Protein AF-A0A8T5XIB2-F1 (afdb_monomer)

Nearest PDB structures (foldseek):
  7peg-assembly2_B  TM=9.088E-01  e=1.853E-07  Bacillus subtilis subsp. subtilis str. 168
  4oyc-assembly1_A  TM=8.146E-01  e=1.488E-02  Salmonella enterica subsp. enterica serovar Typhimurium str. LT2
  6yef-assembly1_c  TM=3.969E-01  e=1.462E-01  Staphylococcus aureus subsp. aureus NCTC 8325
  6ha8-assembly1_c  TM=4.242E-01  e=5.395E-01  Bacillus subtilis subsp. subtilis str. 168

Secondary structure (DSSP, 8-state):
--SSHHHHHHHHHHSGGGS---------PPP-----------------------S-HHHHHHHHHHHHHHHHTSTTEEEEEEEEETTEEEEEEEESS-TTTSHHHHHHHHHHHHHHH-TT--EEEEE--HHHHHHHHHHHHHHHTT--GGGGHHHHHHHHHHHHTT-

Foldseek 3Di:
DPDPPPVVVVVVVVVVVPPPPPDDDDDDDDDDPPPPDPDDDPDDDDPDDPPPPPDDLVVQLVLQVQLFVQLCPDPQFPGKGWGDDPLEIEIETAGPDDQPPCPPVSVVVSVVSSCVSPVSRPYYQYDPDPVLRVVRRVLSVVSVVVDDNVVCVVVVVVSSVVRVVVD

Radius of gyration: 23.35 Å; Cα contacts (8 Å, |Δi|>4): 159; chains: 1; bounding box: 46×85×42 Å

Mean predicted aligned error: 15.41 Å

Sequence (167 aa):
MKKTFKNLTILTLTLLILASLTIACQPQEKPNPNDDYDMEDNNMNNNMDMNNMEMNNNDLSSRAESIANSVVDLSGVNDASVVITNNTALVGVNVTGNRDMLDTEIRDRVKNVVKNVDNEIDRVVVTADTTMFDRIDNIAQNINRGRNITDYRDEIDNMLENIDSAL

Solvent-accessible surface area (backbone atoms only — not comparable to full-atom values): 10415 Å² total; per-residue (Å²): 144,86,80,72,68,68,64,60,59,55,60,62,59,65,64,66,72,79,75,82,85,80,80,78,88,72,87,79,81,74,84,81,80,85,72,86,71,88,74,83,84,76,84,72,90,72,93,68,86,90,82,72,89,82,66,56,67,69,56,50,49,54,50,22,50,55,38,20,56,60,46,32,70,38,91,59,38,71,39,47,30,34,41,69,53,93,46,26,37,44,34,19,38,43,63,66,77,71,75,86,83,51,49,68,68,51,48,53,51,44,48,51,50,42,42,69,73,39,78,74,43,82,42,72,48,73,41,68,48,67,70,58,26,54,50,41,37,53,50,37,53,40,39,74,71,72,45,62,68,78,83,42,45,72,60,51,53,53,49,52,53,54,52,61,77,74,110

Structure (mmCIF, N/CA/C/O backbone):
data_AF-A0A8T5XIB2-F1
#
_entry.id   AF-A0A8T5XIB2-F1
#
loop_
_atom_site.group_PDB
_atom_site.id
_atom_site.type_symbol
_atom_site.label_atom_id
_atom_site.label_alt_id
_atom_site.label_comp_id
_atom_site.label_asym_id
_atom_site.label_entity_id
_atom_site.label_seq_id
_atom_site.pdbx_PDB_ins_code
_atom_site.Cartn_x
_atom_site.Cartn_y
_atom_site.Cartn_z
_atom_site.occupancy
_atom_site.B_iso_or_equiv
_atom_site.auth_seq_id
_atom_site.auth_comp_id
_atom_site.auth_asym_id
_atom_site.auth_atom_id
_atom_site.pdbx_PDB_model_num
ATOM 1 N N . MET A 1 1 ? -5.304 61.882 -20.137 1.00 49.91 1 MET A N 1
ATOM 2 C CA . MET A 1 1 ? -4.698 60.846 -21.006 1.00 49.91 1 MET A CA 1
ATOM 3 C C . MET A 1 1 ? -3.851 59.894 -20.156 1.00 49.91 1 MET A C 1
ATOM 5 O O . MET A 1 1 ? -2.734 60.246 -19.825 1.00 49.91 1 MET A O 1
ATOM 9 N N . LYS A 1 2 ? -4.389 58.746 -19.705 1.00 53.50 2 LYS A N 1
ATOM 10 C CA . LYS A 1 2 ? -3.660 57.741 -18.883 1.00 53.50 2 LYS A CA 1
ATOM 11 C C . LYS A 1 2 ? -4.142 56.295 -19.142 1.00 53.50 2 LYS A C 1
ATOM 13 O O . LYS A 1 2 ? -4.192 55.486 -18.225 1.00 53.50 2 LYS A O 1
ATOM 18 N N . LYS A 1 3 ? -4.587 55.975 -20.364 1.00 52.28 3 LYS A N 1
ATOM 19 C CA . LYS A 1 3 ? -5.171 54.652 -20.687 1.00 52.28 3 LYS A CA 1
ATOM 20 C C . LYS A 1 3 ? -4.294 53.758 -21.577 1.00 52.28 3 LYS A C 1
ATOM 22 O O . LYS A 1 3 ? -4.624 52.597 -21.750 1.00 52.28 3 LYS A O 1
ATOM 27 N N . THR A 1 4 ? -3.158 54.244 -22.078 1.00 51.34 4 THR A N 1
ATOM 28 C CA . THR A 1 4 ? -2.290 53.496 -23.011 1.00 51.34 4 THR A CA 1
ATOM 29 C C . THR A 1 4 ? -1.137 52.735 -22.341 1.00 51.34 4 THR A C 1
ATOM 31 O O . THR A 1 4 ? -0.500 51.916 -22.990 1.00 51.34 4 THR A O 1
ATOM 34 N N . PHE A 1 5 ? -0.882 52.943 -21.042 1.00 55.19 5 PHE A N 1
ATOM 35 C CA . PHE A 1 5 ? 0.303 52.390 -20.362 1.00 55.19 5 PHE A CA 1
ATOM 36 C C . PHE A 1 5 ? 0.135 50.964 -19.802 1.00 55.19 5 PHE A C 1
ATOM 38 O O . PHE A 1 5 ? 1.131 50.293 -19.555 1.00 55.19 5 PHE A O 1
ATOM 45 N N . LYS A 1 6 ? -1.105 50.482 -19.617 1.00 53.56 6 LYS A N 1
ATOM 46 C CA . LYS A 1 6 ? -1.385 49.133 -19.078 1.00 53.56 6 LYS A CA 1
ATOM 47 C C . LYS A 1 6 ? -1.252 48.017 -20.122 1.00 53.56 6 LYS A C 1
ATOM 49 O O . LYS A 1 6 ? -0.858 46.912 -19.781 1.00 53.56 6 LYS A O 1
ATOM 54 N N . ASN A 1 7 ? -1.527 48.307 -21.394 1.00 46.94 7 ASN A N 1
ATOM 55 C CA . ASN A 1 7 ? -1.490 47.291 -22.454 1.00 46.94 7 ASN A CA 1
ATOM 56 C C . ASN A 1 7 ? -0.064 47.055 -22.982 1.00 46.94 7 ASN A C 1
ATOM 58 O O . ASN A 1 7 ? 0.227 45.981 -23.496 1.00 46.94 7 ASN A O 1
ATOM 62 N N . LEU A 1 8 ? 0.833 48.036 -22.812 1.00 48.03 8 LEU A N 1
ATOM 63 C CA . LEU A 1 8 ? 2.238 47.938 -23.219 1.00 48.03 8 LEU A CA 1
ATOM 64 C C . LEU A 1 8 ? 3.063 47.059 -22.264 1.00 48.03 8 LEU A C 1
ATOM 66 O O . LEU A 1 8 ? 3.992 46.392 -22.697 1.00 48.03 8 LEU A O 1
ATOM 70 N N . THR A 1 9 ? 2.687 47.008 -20.982 1.00 55.19 9 THR A N 1
ATOM 71 C CA . THR A 1 9 ? 3.334 46.156 -19.967 1.00 55.19 9 THR A CA 1
ATOM 72 C C . THR A 1 9 ? 2.887 44.692 -20.049 1.00 55.19 9 THR A C 1
ATOM 74 O O . THR A 1 9 ? 3.661 43.795 -19.727 1.00 55.19 9 THR A O 1
ATOM 77 N N . ILE A 1 10 ? 1.665 44.429 -20.525 1.00 57.34 10 ILE A N 1
ATOM 78 C CA . ILE A 1 10 ? 1.145 43.063 -20.721 1.00 57.34 10 ILE A CA 1
ATOM 79 C C . ILE A 1 10 ? 1.818 42.380 -21.926 1.00 57.34 10 ILE A C 1
ATOM 81 O O . ILE A 1 10 ? 2.081 41.179 -21.878 1.00 57.34 10 ILE A O 1
ATOM 85 N N . LEU A 1 11 ? 2.163 43.147 -22.969 1.00 55.09 11 LEU A N 1
ATOM 86 C CA . LEU A 1 11 ? 2.773 42.623 -24.198 1.00 55.09 11 LEU A CA 1
ATOM 87 C C . LEU A 1 11 ? 4.248 42.212 -24.019 1.00 55.09 11 LEU A C 1
ATOM 89 O O . LEU A 1 11 ? 4.736 41.325 -24.710 1.00 55.09 11 LEU A O 1
ATOM 93 N N . THR A 1 12 ? 4.961 42.826 -23.068 1.00 55.12 12 THR A N 1
ATOM 94 C CA . THR A 1 12 ? 6.361 42.487 -22.754 1.00 55.12 12 THR A CA 1
ATOM 95 C C . THR A 1 12 ? 6.496 41.261 -21.849 1.00 55.12 12 THR A C 1
ATOM 97 O O . THR A 1 12 ? 7.521 40.589 -21.888 1.00 55.12 12 THR A O 1
ATOM 100 N N . LEU A 1 13 ? 5.467 40.934 -21.057 1.00 54.53 13 LEU A N 1
ATOM 101 C CA . LEU A 1 13 ? 5.481 39.777 -20.152 1.00 54.53 13 LEU A CA 1
ATOM 102 C C . LEU A 1 13 ? 5.194 38.455 -20.888 1.00 54.53 13 LEU A C 1
ATOM 104 O O . LEU A 1 13 ? 5.684 37.402 -20.496 1.00 54.53 13 LEU A O 1
ATOM 108 N N . THR A 1 14 ? 4.438 38.513 -21.988 1.00 55.84 14 THR A N 1
ATOM 109 C CA . THR A 1 14 ? 4.078 37.337 -22.800 1.00 55.84 14 THR A CA 1
ATOM 110 C C . THR A 1 14 ? 5.239 36.823 -23.660 1.00 55.84 14 THR A C 1
ATOM 112 O O . THR A 1 14 ? 5.279 35.638 -23.97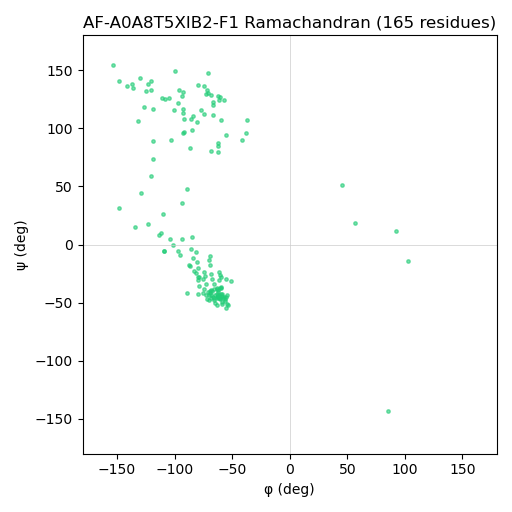7 1.00 55.84 14 THR A O 1
ATOM 115 N N . LEU A 1 15 ? 6.222 37.671 -23.987 1.00 50.66 15 LEU A N 1
ATOM 116 C CA . LEU A 1 15 ? 7.394 37.295 -24.792 1.00 50.66 15 LEU A CA 1
ATOM 117 C C . LEU A 1 15 ? 8.483 36.560 -23.978 1.00 50.66 15 LEU A C 1
ATOM 119 O O . LEU A 1 15 ? 9.306 35.854 -24.553 1.00 50.66 15 LEU A O 1
ATOM 123 N N . LEU A 1 16 ? 8.484 36.686 -22.645 1.00 52.16 16 LEU A N 1
ATOM 124 C CA . LEU A 1 16 ? 9.511 36.092 -21.774 1.00 52.16 16 LEU A CA 1
ATOM 125 C C . LEU A 1 16 ? 9.278 34.593 -21.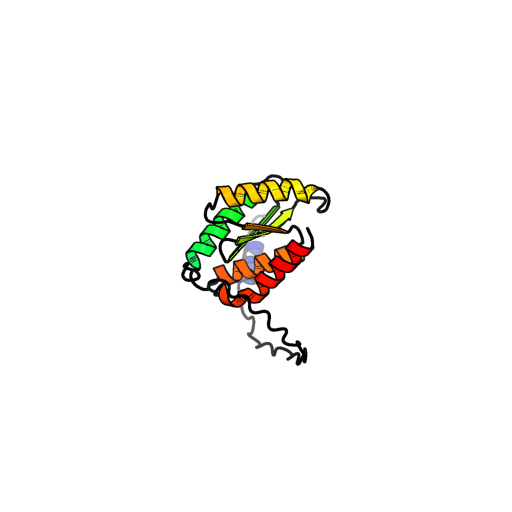482 1.00 52.16 16 LEU A C 1
ATOM 127 O O . LEU A 1 16 ? 10.184 33.905 -21.025 1.00 52.16 16 LEU A O 1
ATOM 131 N N . ILE A 1 17 ? 8.079 34.075 -21.766 1.00 57.41 17 ILE A N 1
ATOM 132 C CA . ILE A 1 17 ? 7.678 32.684 -21.476 1.00 57.41 17 ILE A CA 1
ATOM 133 C C . ILE A 1 17 ? 8.139 31.707 -22.583 1.00 57.41 17 ILE A C 1
ATOM 135 O O . ILE A 1 17 ? 8.142 30.497 -22.391 1.00 57.41 17 ILE A O 1
ATOM 139 N N . LEU A 1 18 ? 8.606 32.212 -23.732 1.00 54.94 18 LEU A N 1
ATOM 140 C CA . LEU A 1 18 ? 9.004 31.400 -24.895 1.00 54.94 18 LEU A CA 1
ATOM 141 C C . LEU A 1 18 ? 10.505 31.048 -24.959 1.00 54.94 18 LEU A C 1
ATOM 143 O O . LEU A 1 18 ? 10.937 30.440 -25.934 1.00 54.94 18 LEU A O 1
ATOM 147 N N . ALA A 1 19 ? 11.308 31.403 -23.948 1.00 53.88 19 ALA A N 1
ATOM 148 C CA . ALA A 1 19 ? 12.772 31.279 -24.004 1.00 53.88 19 ALA A CA 1
ATOM 149 C C . ALA A 1 19 ? 13.398 30.216 -23.074 1.00 53.88 19 ALA A C 1
ATOM 151 O O . ALA A 1 19 ? 14.620 30.167 -22.962 1.00 53.88 19 ALA A O 1
ATOM 152 N N . SER A 1 20 ? 12.622 29.340 -22.427 1.00 62.91 20 SER A N 1
ATOM 153 C CA . SER A 1 20 ? 13.171 28.328 -21.503 1.00 62.91 20 SER A CA 1
ATOM 154 C C . SER A 1 20 ? 12.847 26.882 -21.902 1.00 62.91 20 SER A C 1
ATOM 156 O O . SER A 1 20 ? 12.251 26.145 -21.122 1.00 62.91 20 SER A O 1
ATOM 158 N N . LEU A 1 21 ? 13.259 26.459 -23.104 1.00 57.91 21 LEU A N 1
ATOM 159 C CA . LEU A 1 21 ? 13.300 25.037 -23.503 1.00 57.91 21 LEU A CA 1
ATOM 160 C C . LEU A 1 21 ? 14.653 24.619 -24.099 1.00 57.91 21 LEU A C 1
ATOM 162 O O . LEU A 1 21 ? 14.725 23.879 -25.075 1.00 57.91 21 LEU A O 1
ATOM 166 N N . THR A 1 22 ? 15.754 25.029 -23.475 1.00 56.69 22 THR A N 1
ATOM 167 C CA . THR A 1 22 ? 17.037 24.341 -23.679 1.00 56.69 22 THR A CA 1
ATOM 168 C C . THR A 1 22 ? 17.522 23.772 -22.357 1.00 56.69 22 THR A C 1
ATOM 170 O O . THR A 1 22 ? 18.444 24.299 -21.737 1.00 56.69 22 THR A O 1
ATOM 173 N N . ILE A 1 23 ? 16.875 22.693 -21.912 1.00 68.00 23 ILE A N 1
ATOM 174 C CA . ILE A 1 23 ? 17.481 21.782 -20.941 1.00 68.00 23 ILE A CA 1
ATOM 175 C C . ILE A 1 23 ? 18.306 20.792 -21.756 1.00 68.00 23 ILE A C 1
ATOM 177 O O . ILE A 1 23 ? 17.776 19.965 -22.496 1.00 68.00 23 ILE A O 1
ATOM 181 N N . ALA A 1 24 ? 19.621 20.954 -21.662 1.00 57.69 24 ALA A N 1
ATOM 182 C CA . ALA A 1 24 ? 20.598 20.009 -22.158 1.00 57.69 24 ALA A CA 1
ATOM 183 C C . ALA A 1 24 ? 20.416 18.660 -21.442 1.00 57.69 24 ALA A C 1
ATOM 185 O O . ALA A 1 24 ? 20.423 18.599 -20.214 1.00 57.69 24 ALA A O 1
ATOM 186 N N . CYS A 1 25 ? 20.281 17.574 -22.205 1.00 62.84 25 CYS A N 1
ATOM 187 C CA . CYS A 1 25 ? 20.499 16.229 -21.687 1.00 62.84 25 CYS A CA 1
ATOM 188 C C . CYS A 1 25 ? 21.983 16.080 -21.326 1.00 62.84 25 CYS A C 1
ATOM 190 O O . CYS A 1 25 ? 22.828 16.026 -22.218 1.00 62.84 25 CYS A O 1
ATOM 192 N N . GLN A 1 26 ? 22.309 15.978 -20.039 1.00 70.00 26 GLN A N 1
ATOM 193 C CA . GLN A 1 26 ? 23.519 15.276 -19.615 1.00 70.00 26 GLN A CA 1
ATOM 194 C C . GLN A 1 26 ? 23.139 13.839 -19.240 1.00 70.00 26 GLN A C 1
ATOM 196 O O . GLN A 1 26 ? 22.172 13.651 -18.500 1.00 70.00 26 GLN A O 1
ATOM 201 N N . PRO A 1 27 ? 23.876 12.817 -19.709 1.00 58.22 27 PRO A N 1
ATOM 202 C CA . PRO A 1 27 ? 23.819 11.495 -19.106 1.00 58.22 27 PRO A CA 1
ATOM 203 C C . PRO A 1 27 ? 24.400 11.590 -17.690 1.00 58.22 27 PRO A C 1
ATOM 205 O O . PRO A 1 27 ? 25.541 12.016 -17.516 1.00 58.22 27 PRO A O 1
ATOM 208 N N . GLN A 1 28 ? 23.619 11.214 -16.678 1.00 53.19 28 GLN A N 1
ATOM 209 C CA . GLN A 1 28 ? 24.131 10.984 -15.330 1.00 53.19 28 GLN A CA 1
ATOM 210 C C . GLN A 1 28 ? 24.840 9.624 -15.309 1.00 53.19 28 GLN A C 1
ATOM 212 O O . GLN A 1 28 ? 24.199 8.587 -15.484 1.00 53.19 28 GLN A O 1
ATOM 217 N N . GLU A 1 29 ? 26.153 9.621 -15.078 1.00 60.44 29 GLU A N 1
ATOM 218 C CA . GLU A 1 29 ? 26.859 8.423 -14.625 1.00 60.44 29 GLU A CA 1
ATOM 219 C C . GLU A 1 29 ? 26.372 8.089 -13.210 1.00 60.44 29 GLU A C 1
ATOM 221 O O . GLU A 1 29 ? 26.461 8.903 -12.288 1.00 60.44 29 GLU A O 1
ATOM 226 N N . LYS A 1 30 ? 25.797 6.895 -13.049 1.00 55.22 30 LYS A N 1
ATOM 227 C CA . LYS A 1 30 ? 25.444 6.349 -11.737 1.00 55.22 30 LYS A CA 1
ATOM 228 C C . LYS A 1 30 ? 26.741 5.946 -11.020 1.00 55.22 30 LYS A C 1
ATOM 230 O O . LYS A 1 30 ? 27.550 5.252 -11.639 1.00 55.22 30 LYS A O 1
ATOM 235 N N . PRO A 1 31 ? 26.947 6.301 -9.739 1.00 50.50 31 PRO A N 1
ATOM 236 C CA . PRO A 1 31 ? 27.949 5.631 -8.925 1.00 50.50 31 PRO A CA 1
ATOM 237 C C . PRO A 1 31 ? 27.542 4.164 -8.807 1.00 50.50 31 PRO A C 1
ATOM 239 O O . PRO A 1 31 ? 26.397 3.872 -8.475 1.00 50.50 31 PRO A O 1
ATOM 242 N N . ASN A 1 32 ? 28.469 3.268 -9.123 1.00 57.06 32 ASN A N 1
ATOM 243 C CA . ASN A 1 32 ? 28.367 1.842 -8.855 1.00 57.06 32 ASN A CA 1
ATOM 244 C C . ASN A 1 32 ? 28.599 1.603 -7.352 1.00 57.06 32 ASN A C 1
ATOM 246 O O . ASN A 1 32 ? 29.735 1.806 -6.911 1.00 57.06 32 ASN A O 1
ATOM 250 N N . PRO A 1 33 ? 27.601 1.175 -6.560 1.00 55.72 33 PRO A N 1
ATOM 251 C CA . PRO A 1 33 ? 27.858 0.575 -5.268 1.00 55.72 33 PRO A CA 1
ATOM 252 C C . PRO A 1 33 ? 28.124 -0.907 -5.532 1.00 55.72 33 PRO A C 1
ATOM 254 O O . PRO A 1 33 ? 27.205 -1.703 -5.718 1.00 55.72 33 PRO A O 1
ATOM 257 N N . ASN A 1 34 ? 29.405 -1.269 -5.583 1.00 54.88 34 ASN A N 1
ATOM 258 C CA . ASN A 1 34 ? 29.800 -2.625 -5.233 1.00 54.88 34 ASN A CA 1
ATOM 259 C C . ASN A 1 34 ? 29.555 -2.765 -3.727 1.00 54.88 34 ASN A C 1
ATOM 261 O O . ASN A 1 34 ? 30.485 -2.598 -2.940 1.00 54.88 34 ASN A O 1
ATOM 265 N N . ASP A 1 35 ? 28.308 -3.013 -3.347 1.00 45.94 35 ASP A N 1
ATOM 266 C CA . ASP A 1 35 ? 28.012 -3.564 -2.039 1.00 45.94 35 ASP A CA 1
ATOM 267 C C . ASP A 1 35 ? 27.970 -5.080 -2.210 1.00 45.94 35 ASP A 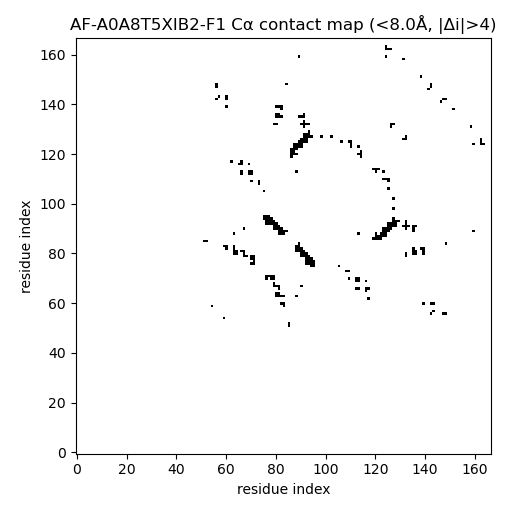C 1
ATOM 269 O O . ASP A 1 35 ? 27.012 -5.674 -2.705 1.00 45.94 35 ASP A O 1
ATOM 273 N N . ASP A 1 36 ? 29.113 -5.669 -1.878 1.00 47.06 36 ASP A N 1
ATOM 274 C CA . ASP A 1 36 ? 29.300 -7.084 -1.611 1.00 47.06 36 ASP A CA 1
ATOM 275 C C . ASP A 1 36 ? 28.436 -7.440 -0.392 1.00 47.06 36 ASP A C 1
ATOM 277 O O . ASP A 1 36 ? 28.858 -7.332 0.759 1.00 47.06 36 ASP A O 1
ATOM 281 N N . TYR A 1 37 ? 27.163 -7.737 -0.643 1.00 46.00 37 TYR A N 1
ATOM 282 C CA . TYR A 1 37 ? 26.292 -8.371 0.332 1.00 46.00 37 TYR A CA 1
ATOM 283 C C . TYR A 1 37 ? 26.371 -9.877 0.102 1.00 46.00 37 TYR A C 1
ATOM 285 O O . TYR A 1 37 ? 25.671 -10.427 -0.749 1.00 46.00 37 TYR A O 1
ATOM 293 N N . ASP A 1 38 ? 27.227 -10.534 0.883 1.00 46.09 38 ASP A N 1
ATOM 294 C CA . ASP A 1 38 ? 27.162 -11.969 1.143 1.00 46.09 38 ASP A CA 1
ATOM 295 C C . ASP A 1 38 ? 25.763 -12.304 1.701 1.00 46.09 38 ASP A C 1
ATOM 297 O O . ASP A 1 38 ? 25.503 -12.176 2.899 1.00 46.09 38 ASP A O 1
ATOM 301 N N . MET A 1 39 ? 24.830 -12.697 0.830 1.00 46.09 39 MET A N 1
ATOM 302 C CA . MET A 1 39 ? 23.578 -13.333 1.238 1.00 46.09 39 MET A CA 1
ATOM 303 C C . MET A 1 39 ? 23.775 -14.843 1.242 1.00 46.09 39 MET A C 1
ATOM 305 O O . MET A 1 39 ? 23.885 -15.502 0.210 1.00 46.09 39 MET A O 1
ATOM 309 N N . GLU A 1 40 ? 23.830 -15.364 2.458 1.00 42.69 40 GLU A N 1
ATOM 310 C CA . GLU A 1 40 ? 23.795 -16.775 2.795 1.00 42.69 40 GLU A CA 1
ATOM 311 C C . GLU A 1 40 ? 22.473 -17.376 2.278 1.00 42.69 40 GLU A C 1
ATOM 313 O O . GLU A 1 40 ? 21.388 -17.082 2.784 1.00 42.69 40 GLU A O 1
ATOM 318 N N . ASP A 1 41 ? 22.583 -18.172 1.210 1.00 38.09 41 ASP A N 1
ATOM 319 C CA . ASP A 1 41 ? 21.508 -18.910 0.540 1.00 38.09 41 ASP A CA 1
ATOM 320 C C . ASP A 1 41 ? 20.875 -19.928 1.499 1.00 38.09 41 ASP A C 1
ATOM 322 O O . ASP A 1 41 ? 21.261 -21.096 1.571 1.00 38.09 41 ASP A O 1
ATOM 326 N N . ASN A 1 42 ? 19.884 -19.476 2.266 1.00 46.75 42 ASN A N 1
ATOM 327 C CA . ASN A 1 42 ? 18.934 -20.368 2.910 1.00 46.75 42 ASN A CA 1
ATOM 328 C C . ASN A 1 42 ? 17.794 -20.653 1.938 1.00 46.75 42 ASN A C 1
ATOM 330 O O . ASN A 1 42 ? 16.719 -20.060 1.989 1.00 46.75 42 A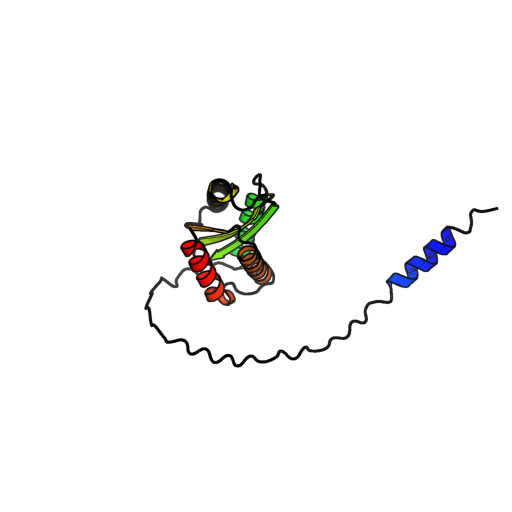SN A O 1
ATOM 334 N N . ASN A 1 43 ? 18.068 -21.626 1.076 1.00 53.09 43 ASN A N 1
ATOM 335 C CA . ASN A 1 43 ? 17.122 -22.440 0.334 1.00 53.09 43 ASN A CA 1
ATOM 336 C C . ASN A 1 43 ? 15.917 -22.855 1.207 1.00 53.09 43 ASN A C 1
ATOM 338 O O . ASN A 1 43 ? 15.916 -23.909 1.848 1.00 53.09 43 ASN A O 1
ATOM 342 N N . MET A 1 44 ? 14.867 -22.033 1.208 1.00 39.47 44 MET A N 1
ATOM 343 C CA . MET A 1 44 ? 13.515 -22.449 1.564 1.00 39.47 44 MET A CA 1
ATOM 344 C C . MET A 1 44 ? 12.699 -22.596 0.287 1.00 39.47 44 MET A C 1
ATOM 346 O O . MET A 1 44 ? 12.045 -21.680 -0.201 1.00 39.47 44 MET A O 1
ATOM 350 N N . ASN A 1 45 ? 12.759 -23.818 -0.230 1.00 51.72 45 ASN A N 1
ATOM 351 C CA . ASN A 1 45 ? 11.771 -24.446 -1.090 1.00 51.72 45 ASN A CA 1
ATOM 352 C C . ASN A 1 45 ? 10.334 -24.084 -0.658 1.00 51.72 45 ASN A C 1
ATOM 354 O O . ASN A 1 45 ? 9.768 -24.737 0.219 1.00 51.72 45 ASN A O 1
ATOM 358 N N . ASN A 1 46 ? 9.740 -23.075 -1.295 1.00 42.97 46 ASN A N 1
ATOM 359 C CA . ASN A 1 46 ? 8.302 -22.846 -1.269 1.00 42.97 46 ASN A CA 1
ATOM 360 C C . ASN A 1 46 ? 7.772 -22.935 -2.697 1.00 42.97 46 ASN A C 1
ATOM 362 O O . ASN A 1 46 ? 7.704 -21.972 -3.457 1.00 42.97 46 ASN A O 1
ATOM 366 N N . ASN A 1 47 ? 7.415 -24.165 -3.045 1.00 47.22 47 ASN A N 1
ATOM 367 C CA . ASN A 1 47 ? 6.577 -24.519 -4.174 1.00 47.22 47 ASN A CA 1
ATOM 368 C C . ASN A 1 47 ? 5.182 -23.889 -3.985 1.00 47.22 47 ASN A C 1
ATOM 370 O O . ASN A 1 47 ? 4.253 -24.563 -3.537 1.00 47.22 47 ASN A O 1
ATOM 374 N N . MET A 1 48 ? 5.046 -22.594 -4.285 1.00 44.78 48 MET A N 1
ATOM 375 C CA . MET A 1 48 ? 3.750 -21.966 -4.530 1.00 44.78 48 MET A CA 1
ATOM 376 C C . MET A 1 48 ? 3.496 -21.896 -6.034 1.00 44.78 48 MET A C 1
ATOM 378 O O . MET A 1 48 ? 4.279 -21.352 -6.810 1.00 44.78 48 MET A O 1
ATOM 382 N N . ASP A 1 49 ? 2.387 -22.529 -6.392 1.00 38.19 49 ASP A N 1
ATOM 383 C CA . ASP A 1 49 ? 1.795 -22.733 -7.706 1.00 38.19 49 ASP A CA 1
ATOM 384 C C . ASP A 1 49 ? 1.951 -21.525 -8.649 1.00 38.19 49 ASP A C 1
ATOM 386 O O . ASP A 1 49 ? 1.311 -20.483 -8.508 1.00 38.19 49 ASP A O 1
ATOM 390 N N . MET A 1 50 ? 2.825 -21.675 -9.643 1.00 41.75 50 MET A N 1
ATOM 391 C CA . MET A 1 50 ? 3.177 -20.656 -10.631 1.00 41.75 50 MET A CA 1
ATOM 392 C C . MET A 1 50 ? 2.239 -20.728 -11.855 1.00 41.75 50 MET A C 1
ATOM 394 O O . MET A 1 50 ? 2.705 -20.774 -12.988 1.00 41.75 50 MET A O 1
ATOM 398 N N . ASN A 1 51 ? 0.918 -20.792 -11.643 1.00 39.69 51 ASN A N 1
ATOM 399 C CA . ASN A 1 51 ? -0.055 -21.065 -12.718 1.00 39.69 51 ASN A CA 1
ATOM 400 C C . ASN A 1 51 ? -1.151 -20.000 -12.920 1.00 39.69 51 ASN A C 1
ATOM 402 O O . ASN A 1 51 ? -2.145 -20.292 -13.578 1.00 39.69 51 ASN A O 1
ATOM 406 N N . ASN A 1 52 ? -1.001 -18.767 -12.411 1.00 45.41 52 ASN A N 1
ATOM 407 C CA . ASN A 1 52 ? -2.026 -17.725 -12.626 1.00 45.41 52 ASN A CA 1
ATOM 408 C C . ASN A 1 52 ? -1.507 -16.331 -13.033 1.00 45.41 52 ASN A C 1
ATOM 410 O O . ASN A 1 52 ? -2.243 -15.352 -12.979 1.00 45.41 52 ASN A O 1
ATOM 414 N N . MET A 1 53 ? -0.250 -16.206 -13.466 1.00 47.31 53 MET A N 1
ATOM 415 C CA . MET A 1 53 ? 0.331 -14.909 -13.862 1.00 47.31 53 MET A CA 1
ATOM 416 C C . MET A 1 53 ? 0.219 -14.600 -15.358 1.00 47.31 53 MET A C 1
ATOM 418 O O . MET A 1 53 ? 1.111 -13.993 -15.941 1.00 47.31 53 MET A O 1
ATOM 422 N N . GLU A 1 54 ? -0.882 -15.005 -15.982 1.00 45.47 54 GLU A N 1
ATOM 423 C CA . GLU A 1 54 ? -1.256 -14.533 -17.322 1.00 45.47 54 GLU A CA 1
ATOM 424 C C . GLU A 1 54 ? -2.485 -13.607 -17.268 1.00 45.47 54 GLU A C 1
ATOM 426 O O . GLU A 1 54 ? -3.225 -13.465 -18.238 1.00 45.47 54 GLU A O 1
ATOM 431 N N . MET A 1 55 ? -2.711 -12.931 -16.132 1.00 55.50 55 MET A N 1
ATOM 432 C CA . MET A 1 55 ? -3.580 -11.753 -16.115 1.00 55.50 55 MET A CA 1
ATOM 433 C C . MET A 1 55 ? -2.879 -10.597 -16.832 1.00 55.50 55 MET A C 1
ATOM 435 O O . MET A 1 55 ? -1.716 -10.285 -16.581 1.00 55.50 55 MET A O 1
ATOM 439 N N . ASN A 1 56 ? -3.597 -9.958 -17.752 1.00 67.88 56 ASN A N 1
ATOM 440 C CA . ASN A 1 56 ? -3.108 -8.803 -18.493 1.00 67.88 56 ASN A CA 1
ATOM 441 C C . ASN A 1 56 ? -2.794 -7.666 -17.506 1.00 67.88 56 ASN A C 1
ATOM 443 O O . ASN A 1 56 ? -3.683 -7.247 -16.771 1.00 67.88 56 ASN A O 1
ATOM 447 N N . ASN A 1 57 ? -1.567 -7.133 -17.513 1.00 68.81 57 ASN A N 1
ATOM 448 C CA . ASN A 1 57 ? -1.167 -6.020 -16.635 1.00 68.81 57 ASN A CA 1
ATOM 449 C C . ASN A 1 57 ? -2.147 -4.834 -16.689 1.00 68.81 57 ASN A C 1
ATOM 451 O O . ASN A 1 57 ? -2.369 -4.175 -15.680 1.00 68.81 57 ASN A O 1
ATOM 455 N N . ASN A 1 58 ? -2.785 -4.600 -17.841 1.00 76.19 58 ASN A N 1
ATOM 456 C CA . ASN A 1 58 ? -3.787 -3.543 -17.984 1.00 76.19 58 ASN A CA 1
ATOM 457 C C . ASN A 1 58 ? -5.054 -3.797 -17.148 1.00 76.19 58 ASN A C 1
ATOM 459 O O . ASN A 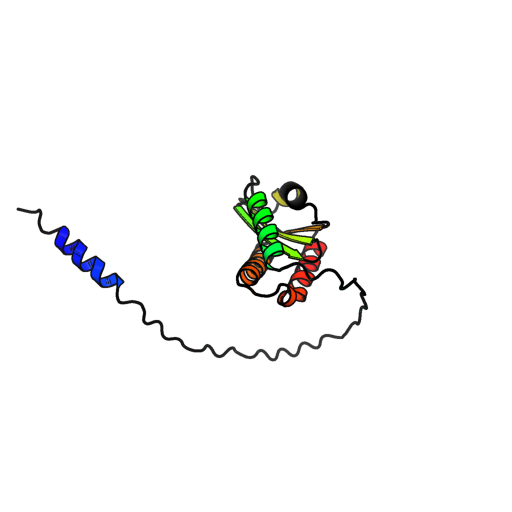1 58 ? -5.658 -2.847 -16.659 1.00 76.19 58 ASN A O 1
ATOM 463 N N . ASP A 1 59 ? -5.456 -5.059 -16.987 1.00 88.12 59 ASP A N 1
ATOM 464 C CA . ASP A 1 59 ? -6.609 -5.438 -16.166 1.00 88.12 59 ASP A CA 1
ATOM 465 C C . ASP A 1 59 ? -6.306 -5.229 -14.677 1.00 88.12 59 ASP A C 1
ATOM 467 O O . ASP A 1 59 ? -7.055 -4.548 -13.978 1.00 88.12 59 ASP A O 1
ATOM 471 N N . LEU A 1 60 ? -5.141 -5.702 -14.218 1.00 89.44 60 LEU A N 1
ATOM 472 C CA . LEU A 1 60 ? -4.683 -5.503 -12.839 1.00 89.44 60 LEU A CA 1
ATOM 473 C C . LEU A 1 60 ? -4.557 -4.016 -12.482 1.00 89.44 60 LEU A C 1
ATOM 475 O O . LEU A 1 60 ? -5.026 -3.606 -11.422 1.00 89.44 60 LEU A O 1
ATOM 479 N N . SER A 1 61 ? -3.985 -3.198 -13.370 1.00 91.38 61 SER A N 1
ATOM 480 C CA . SER A 1 61 ? -3.905 -1.743 -13.188 1.00 91.38 61 SER A CA 1
ATOM 481 C C . SER A 1 61 ? -5.283 -1.090 -13.078 1.00 91.38 61 SER A C 1
ATOM 483 O O . SER A 1 61 ? -5.507 -0.287 -12.175 1.00 91.38 61 SER A O 1
ATOM 485 N N . SER A 1 62 ? -6.226 -1.446 -13.956 1.00 94.25 62 SER A N 1
ATOM 486 C CA . SER A 1 62 ? -7.575 -0.863 -13.941 1.00 94.25 62 SER A CA 1
ATOM 487 C C . SER A 1 62 ? -8.359 -1.240 -12.680 1.00 94.25 62 SER A C 1
ATOM 489 O O . SER A 1 62 ? -9.065 -0.406 -12.101 1.00 94.25 62 SER A O 1
ATOM 491 N N . ARG A 1 63 ? -8.207 -2.483 -12.218 1.00 95.81 63 ARG A N 1
ATOM 492 C CA . ARG A 1 63 ? -8.785 -2.958 -10.957 1.00 95.81 63 ARG A CA 1
ATOM 493 C C . ARG A 1 63 ? -8.170 -2.241 -9.760 1.00 95.81 63 ARG A C 1
ATOM 495 O O . ARG A 1 63 ? -8.904 -1.719 -8.924 1.00 95.81 63 ARG A O 1
ATOM 502 N N . ALA A 1 64 ? -6.842 -2.141 -9.713 1.00 96.56 64 ALA A N 1
ATOM 503 C CA . ALA A 1 64 ? -6.125 -1.430 -8.659 1.00 96.56 64 ALA A CA 1
ATOM 504 C C . ALA A 1 64 ? -6.539 0.049 -8.579 1.00 96.56 64 ALA A C 1
ATOM 506 O O . ALA A 1 64 ? -6.807 0.549 -7.488 1.00 96.56 64 ALA A O 1
ATOM 507 N N . GLU A 1 65 ? -6.680 0.726 -9.721 1.00 96.94 65 GLU A N 1
ATOM 508 C CA . GLU A 1 65 ? -7.163 2.110 -9.790 1.00 96.94 65 GLU A CA 1
ATOM 509 C C . GLU A 1 65 ? -8.605 2.242 -9.274 1.00 96.94 65 GLU A C 1
ATOM 511 O O . GLU A 1 65 ? -8.914 3.146 -8.498 1.00 96.94 65 GLU A O 1
ATOM 516 N N . SER A 1 66 ? -9.490 1.309 -9.635 1.00 97.88 66 SER A N 1
ATOM 517 C CA . SER A 1 66 ? -10.881 1.294 -9.153 1.00 97.88 66 SER A CA 1
ATOM 518 C C . SER A 1 66 ? -10.966 1.128 -7.632 1.00 97.88 66 SER A C 1
ATOM 520 O O . SER A 1 66 ? -11.766 1.798 -6.967 1.00 97.88 66 SER A O 1
ATOM 522 N N . ILE A 1 67 ? -10.117 0.265 -7.070 1.00 98.25 67 ILE A N 1
ATOM 523 C CA . ILE A 1 67 ? -9.984 0.085 -5.623 1.00 98.25 67 ILE A CA 1
ATOM 524 C C . ILE A 1 67 ? -9.445 1.366 -4.980 1.00 98.25 67 ILE A C 1
ATOM 526 O O . ILE A 1 67 ? -10.052 1.851 -4.028 1.00 98.25 67 ILE A O 1
ATOM 530 N N . ALA A 1 68 ? -8.349 1.931 -5.498 1.00 98.00 68 ALA A N 1
ATOM 531 C CA . ALA A 1 68 ? -7.730 3.144 -4.961 1.00 98.00 68 ALA A CA 1
ATOM 532 C C . ALA A 1 68 ? -8.734 4.303 -4.898 1.00 98.00 68 ALA A C 1
ATOM 534 O O . ALA A 1 68 ? -8.925 4.891 -3.834 1.00 98.00 68 ALA A O 1
ATOM 535 N N . ASN A 1 69 ? -9.462 4.546 -5.991 1.00 98.12 69 ASN A N 1
ATOM 536 C CA . ASN A 1 69 ? -10.504 5.572 -6.058 1.00 98.12 69 ASN A CA 1
ATOM 537 C C . ASN A 1 69 ? -11.586 5.362 -4.987 1.00 98.12 69 ASN A C 1
ATOM 539 O O . ASN A 1 69 ? -11.942 6.291 -4.269 1.00 98.12 69 ASN A O 1
ATOM 543 N N . SER A 1 70 ? -12.056 4.123 -4.820 1.00 97.88 70 SER A N 1
ATOM 544 C CA . SER A 1 70 ? -13.075 3.798 -3.813 1.00 97.88 70 SER A CA 1
ATOM 545 C C . SER A 1 70 ? -12.559 3.939 -2.376 1.00 97.88 70 SER A C 1
ATOM 547 O O . SER A 1 70 ? -13.329 4.225 -1.460 1.00 97.88 70 SER A O 1
ATOM 549 N N . VAL A 1 71 ? -11.261 3.718 -2.152 1.00 96.44 71 VAL A N 1
ATOM 550 C CA . VAL A 1 71 ? -10.621 3.885 -0.842 1.00 96.44 71 VAL A CA 1
ATOM 551 C C . VAL A 1 71 ? -10.435 5.365 -0.498 1.00 96.44 71 VAL A C 1
ATOM 553 O O . VAL A 1 71 ? -10.654 5.732 0.654 1.00 96.44 71 VAL A O 1
ATOM 556 N N . VAL A 1 72 ? -10.094 6.220 -1.468 1.00 96.44 72 VAL A N 1
ATOM 557 C CA . VAL A 1 72 ? -9.990 7.681 -1.268 1.00 96.44 72 VAL A CA 1
ATOM 558 C C . VAL A 1 72 ? -11.327 8.299 -0.843 1.00 96.44 72 VAL A C 1
ATOM 560 O O . VAL A 1 72 ? -11.343 9.243 -0.057 1.00 96.44 72 VAL A O 1
ATOM 563 N N . ASP A 1 73 ? -12.454 7.730 -1.274 1.00 95.50 73 ASP A N 1
ATOM 564 C CA . ASP A 1 73 ? -13.793 8.189 -0.877 1.00 95.50 73 ASP A CA 1
ATOM 565 C C . ASP A 1 73 ? -14.132 7.913 0.606 1.00 95.50 73 ASP A C 1
ATOM 567 O O . ASP A 1 73 ? -15.134 8.414 1.135 1.00 95.50 73 ASP A O 1
ATOM 571 N N . LEU A 1 74 ? -13.315 7.126 1.319 1.00 91.81 74 LEU A N 1
ATOM 572 C CA . LEU A 1 74 ? -13.503 6.878 2.744 1.00 91.81 74 LEU A CA 1
ATOM 573 C C . LEU A 1 74 ? -13.141 8.110 3.579 1.00 91.81 74 LEU A C 1
ATOM 575 O O . LEU A 1 74 ? -12.040 8.652 3.520 1.00 91.81 74 LEU A O 1
ATOM 579 N N . SER A 1 75 ? -14.052 8.499 4.474 1.00 89.00 75 SER A N 1
ATOM 580 C CA . SER A 1 75 ? -13.785 9.573 5.433 1.00 89.00 75 SER A CA 1
ATOM 581 C C . SER A 1 75 ? -12.548 9.260 6.282 1.00 89.00 75 SER A C 1
ATOM 583 O O . SER A 1 75 ? -12.488 8.223 6.946 1.00 89.00 75 SER A O 1
ATOM 585 N N . GLY A 1 76 ? -11.583 10.183 6.272 1.00 87.38 76 GLY A N 1
ATOM 586 C CA . GLY A 1 76 ? -10.306 10.049 6.974 1.00 87.38 76 GLY A CA 1
ATOM 587 C C . GLY A 1 76 ? -9.131 9.695 6.060 1.00 87.38 76 GLY A C 1
ATOM 588 O O . GLY A 1 76 ? -7.989 9.894 6.477 1.00 87.38 76 GLY A O 1
ATOM 589 N N . VAL A 1 77 ? -9.390 9.266 4.820 1.00 90.81 77 VAL A N 1
ATOM 590 C CA . VAL A 1 77 ? -8.378 8.995 3.791 1.00 90.81 77 VAL A CA 1
ATOM 591 C C . VAL A 1 77 ? -8.190 10.237 2.913 1.00 90.81 77 VAL A C 1
ATOM 593 O O . VAL A 1 77 ? -9.153 10.821 2.431 1.00 90.81 77 VAL A O 1
ATOM 596 N N . ASN A 1 78 ? -6.943 10.676 2.750 1.00 92.06 78 ASN A N 1
ATOM 597 C CA . ASN A 1 78 ? -6.552 11.728 1.805 1.00 92.06 78 ASN A CA 1
ATOM 598 C C . ASN A 1 78 ? -6.210 11.163 0.436 1.00 92.06 78 ASN A C 1
ATOM 600 O O . ASN A 1 78 ? -6.498 11.787 -0.579 1.00 92.06 78 ASN A O 1
ATOM 604 N N . ASP A 1 79 ? -5.492 10.044 0.444 1.00 94.69 79 ASP A N 1
ATOM 605 C CA . ASP A 1 79 ? -4.911 9.449 -0.746 1.00 94.69 79 ASP A CA 1
ATOM 606 C C . ASP A 1 79 ? -4.744 7.945 -0.536 1.00 94.69 79 ASP A C 1
ATOM 608 O O . ASP A 1 79 ? -4.623 7.478 0.605 1.00 94.69 79 ASP A O 1
ATOM 612 N N . ALA A 1 80 ? -4.738 7.193 -1.629 1.00 96.25 80 ALA A N 1
ATOM 613 C CA . ALA A 1 80 ? -4.573 5.753 -1.605 1.00 96.25 80 ALA A CA 1
ATOM 614 C C . ALA A 1 80 ? -3.855 5.265 -2.859 1.00 96.25 80 ALA A C 1
ATOM 616 O O . ALA A 1 80 ? -4.146 5.703 -3.969 1.00 96.25 80 ALA A O 1
ATOM 617 N N . SER A 1 81 ? -2.966 4.295 -2.675 1.00 97.94 81 SER A N 1
ATOM 618 C CA . SER A 1 81 ? -2.311 3.600 -3.776 1.00 97.94 81 SER A CA 1
ATOM 619 C C . SER A 1 81 ? -2.416 2.095 -3.584 1.00 97.94 81 SER A C 1
ATOM 621 O O . SER A 1 81 ? -2.392 1.600 -2.453 1.00 97.94 81 SER A O 1
ATOM 623 N N . VAL A 1 82 ? -2.597 1.364 -4.683 1.00 98.00 82 VAL A N 1
ATOM 624 C CA . VAL A 1 82 ? -2.917 -0.066 -4.664 1.00 98.00 82 VAL A CA 1
ATOM 625 C C . VAL A 1 82 ? -2.078 -0.802 -5.696 1.00 98.00 82 VAL A C 1
ATOM 627 O O . VAL A 1 82 ? -1.991 -0.392 -6.852 1.00 98.00 82 VAL A O 1
ATOM 630 N N . VAL A 1 83 ? -1.515 -1.933 -5.282 1.00 97.06 83 VAL A N 1
ATOM 631 C CA . VAL A 1 83 ? -0.886 -2.919 -6.165 1.00 97.06 83 VAL A CA 1
ATOM 632 C C . VAL A 1 83 ? -1.541 -4.273 -5.915 1.00 97.06 83 VAL A C 1
ATOM 634 O O . VAL A 1 83 ? -1.698 -4.687 -4.767 1.00 97.06 83 VAL A O 1
ATOM 637 N N . ILE A 1 84 ? -1.928 -4.968 -6.987 1.00 95.62 84 ILE A N 1
ATOM 638 C CA . ILE A 1 84 ? -2.509 -6.313 -6.912 1.00 95.62 84 ILE A CA 1
ATOM 639 C C . ILE A 1 84 ? -1.459 -7.331 -7.355 1.00 95.62 84 ILE A C 1
ATOM 641 O O . ILE A 1 84 ? -0.910 -7.232 -8.451 1.00 95.62 84 ILE A O 1
ATOM 645 N N . THR A 1 85 ? -1.207 -8.333 -6.516 1.00 91.25 85 THR A N 1
ATOM 646 C CA . THR A 1 85 ? -0.362 -9.491 -6.835 1.00 91.25 85 THR A CA 1
ATOM 647 C C . THR A 1 85 ? -0.967 -10.751 -6.229 1.00 91.25 85 THR A C 1
ATOM 649 O O . THR A 1 85 ? -1.412 -10.710 -5.090 1.00 91.25 85 THR A O 1
ATOM 652 N N . ASN A 1 86 ? -1.017 -11.875 -6.954 1.00 89.12 86 ASN A N 1
ATOM 653 C CA . ASN A 1 86 ? -1.512 -13.165 -6.433 1.00 89.12 86 ASN A CA 1
ATOM 654 C C . ASN A 1 86 ? -2.828 -13.060 -5.628 1.00 89.12 86 ASN A C 1
ATOM 656 O O . ASN A 1 86 ? -2.881 -13.485 -4.473 1.00 89.12 86 ASN A O 1
ATOM 660 N N . ASN A 1 87 ? -3.858 -12.407 -6.186 1.00 92.25 87 ASN A N 1
ATOM 661 C CA . ASN A 1 87 ? -5.151 -12.182 -5.508 1.00 92.25 87 ASN A CA 1
ATOM 662 C C . ASN A 1 87 ? -5.034 -11.446 -4.151 1.00 92.25 87 ASN A C 1
ATOM 664 O O . ASN A 1 87 ? -5.941 -11.473 -3.319 1.00 92.25 87 ASN A O 1
ATOM 668 N N . THR A 1 88 ? -3.909 -10.771 -3.923 1.00 95.25 88 THR A N 1
ATOM 669 C CA . THR A 1 88 ? -3.615 -9.947 -2.755 1.00 95.25 88 THR A CA 1
ATOM 670 C C . THR A 1 88 ? -3.567 -8.489 -3.181 1.00 95.25 88 THR A C 1
ATOM 672 O O . THR A 1 88 ? -2.816 -8.124 -4.083 1.00 95.25 88 THR A O 1
ATOM 675 N N . ALA A 1 89 ? -4.346 -7.643 -2.512 1.00 97.25 89 ALA A N 1
ATOM 676 C CA . ALA A 1 89 ? -4.247 -6.198 -2.643 1.00 97.25 89 ALA A CA 1
ATOM 677 C C . ALA A 1 89 ? -3.310 -5.652 -1.561 1.00 97.25 89 ALA A C 1
ATOM 679 O O . ALA A 1 89 ? -3.603 -5.753 -0.365 1.00 97.25 89 ALA A O 1
ATOM 680 N N . LEU A 1 90 ? -2.197 -5.064 -1.989 1.00 96.69 90 LEU A N 1
ATOM 681 C CA . LEU A 1 90 ? -1.309 -4.268 -1.155 1.00 96.69 90 LEU A CA 1
ATOM 682 C C . LEU A 1 90 ? -1.736 -2.801 -1.260 1.00 96.69 90 LEU A C 1
ATOM 684 O O . LEU A 1 90 ? -1.654 -2.203 -2.332 1.00 96.69 90 LEU A O 1
ATOM 688 N N . VAL A 1 91 ? -2.228 -2.242 -0.156 1.00 97.12 91 VAL A N 1
ATOM 689 C CA . VAL A 1 91 ? -2.886 -0.933 -0.104 1.00 97.12 91 VAL A CA 1
ATOM 690 C C . VAL A 1 91 ? -2.106 0.009 0.806 1.00 97.12 91 VAL A C 1
ATOM 692 O O . VAL A 1 91 ? -2.007 -0.210 2.014 1.00 97.12 91 VAL A O 1
ATOM 695 N N . GLY A 1 92 ? -1.585 1.088 0.236 1.00 95.25 92 GLY A N 1
ATOM 696 C CA . GLY A 1 92 ? -1.055 2.221 0.983 1.00 95.25 92 GLY A CA 1
ATOM 697 C C . GLY A 1 92 ? -2.151 3.259 1.172 1.00 95.25 92 GLY A C 1
ATOM 698 O O . GLY A 1 92 ? -2.793 3.645 0.198 1.00 95.25 92 GLY A O 1
ATOM 699 N N . VAL A 1 93 ? -2.346 3.743 2.398 1.00 93.31 93 VAL A N 1
ATOM 700 C CA . VAL A 1 93 ? -3.286 4.831 2.697 1.00 93.31 93 VAL A CA 1
ATOM 701 C C . VAL A 1 93 ? -2.575 6.016 3.333 1.00 93.31 93 VAL A C 1
ATOM 703 O O . VAL A 1 93 ? -1.815 5.879 4.287 1.00 93.31 93 VAL A O 1
ATOM 706 N N . ASN A 1 94 ? -2.870 7.211 2.839 1.00 90.94 94 ASN A N 1
ATOM 707 C CA . ASN A 1 94 ? -2.475 8.455 3.477 1.00 90.94 94 ASN A CA 1
ATOM 708 C C . ASN A 1 94 ? -3.679 9.003 4.244 1.00 90.94 94 ASN A C 1
ATOM 710 O O . ASN A 1 94 ? -4.693 9.348 3.642 1.00 90.94 94 ASN A O 1
ATOM 714 N N . VAL A 1 95 ? -3.592 9.083 5.570 1.00 85.94 95 VAL A N 1
ATOM 715 C CA . VAL A 1 95 ? -4.701 9.542 6.423 1.00 85.94 95 VAL A CA 1
ATOM 716 C C . VAL A 1 95 ? -4.552 11.005 6.847 1.00 85.94 95 VAL A C 1
ATOM 718 O O . VAL A 1 95 ? -3.449 11.532 7.012 1.00 85.94 95 VAL A O 1
ATOM 721 N N . THR A 1 96 ? -5.685 11.679 7.048 1.00 71.94 96 THR A N 1
ATOM 722 C CA . THR A 1 96 ? -5.728 13.018 7.662 1.00 71.94 96 THR A CA 1
ATOM 723 C C . THR A 1 96 ? -5.485 12.946 9.170 1.00 71.94 96 THR A C 1
ATOM 725 O O . THR A 1 96 ? -6.093 12.145 9.873 1.00 71.94 96 THR A O 1
ATOM 728 N N . GLY A 1 97 ? -4.661 13.849 9.709 1.00 69.31 97 GLY A N 1
ATOM 729 C CA . GLY A 1 97 ? -4.542 14.042 11.158 1.00 69.31 97 GLY A CA 1
ATOM 730 C C . GLY A 1 97 ? -3.557 13.099 11.858 1.00 69.31 97 GLY A C 1
ATOM 731 O O . GLY A 1 97 ? -2.463 12.848 11.353 1.00 69.31 97 GLY A O 1
ATOM 732 N N . ASN A 1 98 ? -3.898 12.674 13.079 1.00 60.72 98 ASN A N 1
ATOM 733 C CA . ASN A 1 98 ? -2.985 11.953 13.968 1.00 60.72 98 ASN A CA 1
ATOM 734 C C . ASN A 1 98 ? -2.927 10.464 13.582 1.00 60.72 98 ASN A C 1
ATOM 736 O O . ASN A 1 98 ? -3.875 9.719 13.833 1.00 60.72 98 ASN A O 1
ATOM 740 N N . ARG A 1 99 ? -1.818 10.068 12.949 1.00 59.06 99 ARG A N 1
ATOM 741 C CA . ARG A 1 99 ? -1.621 8.781 12.257 1.00 59.06 99 ARG A CA 1
ATOM 742 C C . ARG A 1 99 ? -1.786 7.547 13.155 1.00 59.06 99 ARG A C 1
ATOM 744 O O . ARG A 1 99 ? -2.241 6.518 12.677 1.00 59.06 99 ARG A O 1
ATOM 751 N N . ASP A 1 100 ? -1.518 7.674 14.453 1.00 55.94 100 ASP A N 1
ATOM 752 C CA . ASP A 1 100 ? -1.367 6.517 15.348 1.00 55.94 100 ASP A CA 1
ATOM 753 C C . ASP A 1 100 ? -2.679 6.004 15.981 1.00 55.94 100 ASP A C 1
ATOM 755 O O . ASP A 1 100 ? -2.721 4.887 16.488 1.00 55.94 100 ASP A O 1
ATOM 759 N N . MET A 1 101 ? -3.766 6.792 15.989 1.00 50.03 101 MET A N 1
ATOM 760 C CA . MET A 1 101 ? -5.021 6.439 16.697 1.00 50.03 101 MET A CA 1
ATOM 761 C C . MET A 1 101 ? -6.196 6.077 15.776 1.00 50.03 101 MET A C 1
ATOM 763 O O . MET A 1 101 ? -7.250 5.670 16.260 1.00 50.03 101 MET A O 1
ATOM 767 N N . LEU A 1 102 ? -6.027 6.225 14.462 1.00 56.16 102 LEU A N 1
ATOM 768 C CA . LEU A 1 102 ? -7.064 5.989 13.448 1.00 56.16 102 LEU A CA 1
ATOM 769 C C . LEU A 1 102 ? -6.908 4.640 12.721 1.00 56.16 102 LEU A C 1
ATOM 771 O O . LEU A 1 102 ? -7.727 4.310 11.865 1.00 56.16 102 LEU A O 1
ATOM 775 N N . ASP A 1 103 ? -5.880 3.856 13.057 1.00 69.31 103 ASP A N 1
ATOM 776 C CA . ASP A 1 103 ? -5.377 2.818 12.156 1.00 69.31 103 ASP A CA 1
ATOM 777 C C . ASP A 1 103 ? -6.307 1.601 12.034 1.00 69.31 103 ASP A C 1
ATOM 779 O O . ASP A 1 103 ? -6.585 1.164 10.924 1.00 69.31 103 ASP A O 1
ATOM 783 N N . THR A 1 104 ? -6.879 1.075 13.125 1.00 80.31 104 THR A N 1
ATOM 784 C CA . THR A 1 104 ? -7.667 -0.175 13.046 1.00 80.31 104 THR A CA 1
ATOM 785 C C . THR A 1 104 ? -9.016 -0.000 12.344 1.00 80.31 104 THR A C 1
ATOM 787 O O . THR A 1 104 ? -9.353 -0.786 11.461 1.00 80.31 104 THR A O 1
ATOM 790 N N . GLU A 1 105 ? -9.793 1.033 12.688 1.00 83.12 105 GLU A N 1
ATOM 791 C CA . GLU A 1 105 ? -11.121 1.230 12.088 1.00 83.12 105 GLU A CA 1
ATOM 792 C C . GLU A 1 105 ? -11.022 1.618 10.607 1.00 83.12 105 GLU A C 1
ATOM 794 O O . GLU A 1 105 ? -11.779 1.099 9.781 1.00 83.12 105 GLU A O 1
ATOM 799 N N . ILE A 1 106 ? -10.077 2.495 10.246 1.00 85.75 106 ILE A N 1
ATOM 800 C CA . ILE A 1 106 ? -9.832 2.833 8.840 1.00 85.75 106 ILE A CA 1
ATOM 801 C C . ILE A 1 106 ? -9.352 1.591 8.089 1.00 85.75 106 ILE A C 1
ATOM 803 O O . ILE A 1 106 ? -9.905 1.284 7.036 1.00 85.75 106 ILE A O 1
ATOM 807 N N . ARG A 1 107 ? -8.408 0.822 8.642 1.00 88.75 107 ARG A N 1
ATOM 808 C CA . ARG A 1 107 ? -7.920 -0.430 8.044 1.00 88.75 107 ARG A CA 1
ATOM 809 C C . ARG A 1 107 ? -9.049 -1.415 7.757 1.00 88.75 107 ARG A C 1
ATOM 811 O O . ARG A 1 107 ? -9.097 -1.964 6.660 1.00 88.75 107 ARG A O 1
ATOM 818 N N . ASP A 1 108 ? -9.977 -1.619 8.687 1.00 91.94 108 ASP A N 1
ATOM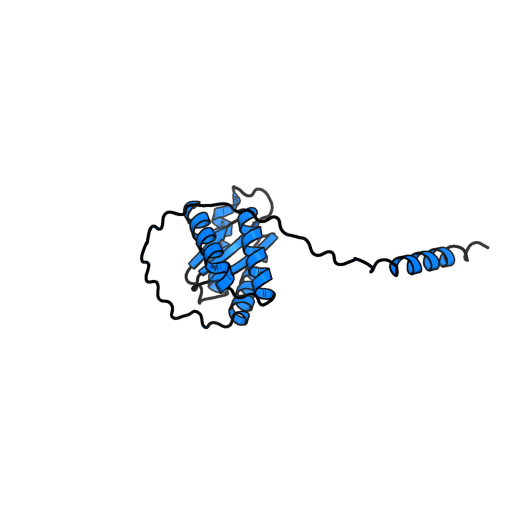 819 C CA . ASP A 1 108 ? -11.102 -2.537 8.477 1.00 91.94 108 ASP A CA 1
ATOM 820 C C . ASP A 1 108 ? -12.090 -2.016 7.426 1.00 91.94 108 ASP A C 1
ATOM 822 O O . ASP A 1 108 ? -12.564 -2.780 6.580 1.00 91.94 108 ASP A O 1
ATOM 826 N N . ARG A 1 109 ? -12.364 -0.706 7.409 1.00 93.56 109 ARG A N 1
ATOM 827 C CA . ARG A 1 109 ? -13.183 -0.079 6.357 1.00 93.56 109 ARG A CA 1
ATOM 828 C C . ARG A 1 109 ? -12.538 -0.223 4.980 1.00 93.56 109 ARG A C 1
ATOM 830 O O . ARG A 1 109 ? -13.228 -0.606 4.039 1.00 93.56 109 ARG A O 1
ATOM 837 N N . VAL A 1 110 ? -11.230 0.009 4.879 1.00 94.94 110 VAL A N 1
ATOM 838 C CA . VAL A 1 110 ? -10.446 -0.181 3.650 1.00 94.94 110 VAL A CA 1
ATOM 839 C C . VAL A 1 110 ? -10.547 -1.630 3.183 1.00 94.94 110 VAL A C 1
ATOM 841 O O . VAL A 1 110 ? -10.938 -1.868 2.045 1.00 94.94 110 VAL A O 1
ATOM 844 N N . LYS A 1 111 ? -10.294 -2.610 4.064 1.00 96.00 111 LYS A N 1
ATOM 845 C CA . LYS A 1 111 ? -10.415 -4.043 3.736 1.00 96.00 111 LYS A CA 1
ATOM 846 C C . LYS A 1 111 ? -11.791 -4.399 3.175 1.00 96.00 111 LYS A C 1
ATOM 848 O O . LYS A 1 111 ? -11.878 -5.137 2.196 1.00 96.00 111 LYS A O 1
ATOM 853 N N . ASN A 1 112 ? -12.852 -3.865 3.776 1.00 96.75 112 ASN A N 1
ATOM 854 C CA . ASN A 1 112 ? -14.218 -4.103 3.319 1.00 96.75 112 ASN A CA 1
ATOM 855 C C . ASN A 1 112 ? -14.481 -3.475 1.945 1.00 96.75 112 ASN A C 1
ATOM 857 O O . ASN A 1 112 ? -15.043 -4.139 1.080 1.00 96.75 112 ASN A O 1
ATOM 861 N N . VAL A 1 113 ? -14.063 -2.224 1.722 1.00 97.62 113 VAL A N 1
ATOM 862 C CA . VAL A 1 113 ? -14.210 -1.560 0.415 1.00 97.62 113 VAL A CA 1
ATOM 863 C C . VAL A 1 113 ? -13.464 -2.324 -0.671 1.00 97.62 113 VAL A C 1
ATOM 865 O O . VAL A 1 113 ? -14.060 -2.620 -1.700 1.00 97.62 113 VAL A O 1
ATOM 868 N N . VAL A 1 114 ? -12.212 -2.712 -0.419 1.00 97.62 114 VAL A N 1
ATOM 869 C CA . VAL A 1 114 ? -11.391 -3.469 -1.375 1.00 97.62 114 VAL A CA 1
ATOM 870 C C . VAL A 1 114 ? -12.115 -4.741 -1.826 1.00 97.62 114 VAL A C 1
ATOM 872 O O . VAL A 1 114 ? -12.306 -4.936 -3.021 1.00 97.62 114 VAL A O 1
ATOM 875 N N . LYS A 1 115 ? -12.601 -5.554 -0.880 1.00 97.38 115 LYS A N 1
ATOM 876 C CA . LYS A 1 115 ? -13.313 -6.810 -1.183 1.00 97.38 115 LYS A CA 1
ATOM 877 C C . LYS A 1 115 ? -14.680 -6.615 -1.844 1.00 97.38 115 LYS A C 1
ATOM 879 O O . LYS A 1 115 ? -15.171 -7.520 -2.511 1.00 97.38 115 LYS A O 1
ATOM 884 N N . ASN A 1 116 ? -15.316 -5.463 -1.633 1.00 97.31 116 ASN A N 1
ATOM 885 C CA . ASN A 1 116 ? -16.586 -5.129 -2.277 1.00 97.31 116 ASN A CA 1
ATOM 886 C C . ASN A 1 116 ? -16.395 -4.666 -3.725 1.00 97.31 116 ASN A C 1
ATOM 888 O O . ASN A 1 116 ? -17.254 -4.933 -4.563 1.00 97.31 116 ASN A O 1
ATOM 892 N N . VAL A 1 117 ? -15.307 -3.944 -4.000 1.00 97.44 117 VAL A N 1
ATOM 893 C CA . VAL A 1 117 ? -14.967 -3.442 -5.340 1.00 97.44 117 VAL A CA 1
ATOM 894 C C . VAL A 1 117 ? -14.429 -4.570 -6.212 1.00 97.44 117 VAL A C 1
ATOM 896 O O . VAL A 1 117 ? -14.806 -4.671 -7.376 1.00 97.44 117 VAL A O 1
ATOM 899 N N . ASP A 1 118 ? -13.581 -5.425 -5.642 1.00 96.56 118 ASP A N 1
ATOM 900 C CA . ASP A 1 118 ? -12.946 -6.534 -6.341 1.00 96.56 118 ASP A CA 1
ATOM 901 C C . ASP A 1 118 ? -13.085 -7.824 -5.525 1.00 96.56 118 ASP A C 1
ATOM 903 O O . ASP A 1 118 ? -12.437 -8.024 -4.494 1.00 96.56 118 ASP A O 1
ATOM 907 N N . ASN A 1 119 ? -13.972 -8.703 -5.992 1.00 95.38 119 ASN A N 1
ATOM 908 C CA . ASN A 1 119 ? -14.306 -9.956 -5.323 1.00 95.38 119 ASN A CA 1
ATOM 909 C C . ASN A 1 119 ? -13.304 -11.087 -5.598 1.00 95.38 119 ASN A C 1
ATOM 911 O O . ASN A 1 119 ? -13.421 -12.144 -4.981 1.00 95.38 119 ASN A O 1
ATOM 915 N N . GLU A 1 120 ? -12.337 -10.884 -6.496 1.00 95.38 120 GLU A N 1
ATOM 916 C CA . GLU A 1 120 ? -11.243 -11.829 -6.730 1.00 95.38 120 GLU A CA 1
ATOM 917 C C . GLU A 1 120 ? -10.075 -11.605 -5.756 1.00 95.38 120 GLU A C 1
ATOM 919 O O . GLU A 1 120 ? -9.095 -12.350 -5.790 1.00 95.38 120 GLU A O 1
ATOM 924 N N . ILE A 1 121 ? -10.140 -10.574 -4.906 1.00 96.62 121 ILE A N 1
ATOM 925 C CA . ILE A 1 121 ? -9.135 -10.308 -3.878 1.00 96.62 121 ILE A CA 1
ATOM 926 C C . ILE A 1 121 ? -9.423 -11.141 -2.624 1.00 96.62 121 ILE A C 1
ATOM 928 O O . ILE A 1 121 ? -10.341 -10.863 -1.845 1.00 96.62 121 ILE A O 1
ATOM 932 N N . ASP A 1 122 ? -8.560 -12.117 -2.365 1.00 95.81 122 ASP A N 1
ATOM 933 C CA . ASP A 1 122 ? -8.630 -12.981 -1.186 1.00 95.81 122 ASP A CA 1
ATOM 934 C C . ASP A 1 122 ? -8.062 -12.281 0.053 1.00 95.81 122 ASP A C 1
ATOM 936 O O . ASP A 1 122 ? -8.634 -12.320 1.159 1.00 95.81 122 ASP A O 1
ATOM 940 N N . ARG A 1 123 ? -6.936 -11.589 -0.143 1.00 95.50 123 ARG A N 1
ATOM 941 C CA . ARG A 1 123 ? -6.133 -10.992 0.922 1.00 95.50 123 ARG A CA 1
ATOM 942 C C . ARG A 1 123 ? -5.958 -9.494 0.714 1.00 95.50 123 ARG A C 1
ATOM 944 O O . ARG A 1 123 ? -5.676 -9.032 -0.382 1.00 95.50 123 ARG A O 1
ATOM 951 N N . VAL A 1 124 ? -6.075 -8.732 1.798 1.00 95.81 124 VAL A N 1
ATOM 952 C CA . VAL A 1 124 ? -5.848 -7.283 1.787 1.00 95.81 124 VAL A CA 1
ATOM 953 C C . VAL A 1 124 ? -4.839 -6.928 2.870 1.00 95.81 124 VAL A C 1
ATOM 955 O O . VAL A 1 124 ? -5.098 -7.150 4.058 1.00 95.81 124 VAL A O 1
ATOM 958 N N . VAL A 1 125 ? -3.706 -6.372 2.453 1.00 94.81 125 VAL A N 1
ATOM 959 C CA . VAL A 1 125 ? -2.647 -5.857 3.325 1.00 94.81 125 VAL A CA 1
ATOM 960 C C . VAL A 1 125 ? -2.676 -4.340 3.232 1.00 94.81 125 VAL A C 1
ATOM 962 O O . VAL A 1 125 ? -2.638 -3.787 2.140 1.00 94.81 125 VAL A O 1
ATOM 965 N N . VAL A 1 126 ? -2.797 -3.667 4.375 1.00 93.75 126 VAL A N 1
ATOM 966 C CA . VAL A 1 126 ? -2.967 -2.209 4.439 1.00 93.75 126 VAL A CA 1
ATOM 967 C C . VAL A 1 126 ? -1.824 -1.607 5.242 1.00 93.75 126 VAL A C 1
ATOM 969 O O . VAL A 1 126 ? -1.437 -2.160 6.271 1.00 93.75 126 VAL A O 1
ATOM 972 N N . THR A 1 127 ? -1.308 -0.464 4.813 1.00 90.81 127 THR A N 1
ATOM 973 C CA . THR A 1 127 ? -0.319 0.307 5.568 1.00 90.81 127 THR A CA 1
ATOM 974 C C . THR A 1 127 ? -0.636 1.795 5.529 1.00 90.81 127 THR A C 1
ATOM 976 O O . THR A 1 127 ? -1.012 2.324 4.486 1.00 90.81 127 THR A O 1
ATOM 979 N N . ALA A 1 128 ? -0.479 2.457 6.675 1.00 89.44 128 ALA A N 1
ATOM 980 C CA . ALA A 1 128 ? -0.525 3.912 6.807 1.00 89.44 128 ALA A CA 1
ATOM 981 C C . ALA A 1 128 ? 0.879 4.528 6.983 1.00 89.44 128 ALA A C 1
ATOM 983 O O . ALA A 1 128 ? 1.012 5.736 7.205 1.00 89.44 128 ALA A O 1
ATOM 984 N N . ASP A 1 129 ? 1.933 3.704 6.903 1.00 88.50 129 ASP A N 1
ATOM 985 C CA . ASP A 1 129 ? 3.311 4.182 6.928 1.00 88.50 129 ASP A CA 1
ATOM 986 C C . ASP A 1 129 ? 3.621 4.960 5.645 1.00 88.50 129 ASP A C 1
ATOM 988 O O . ASP A 1 129 ? 3.411 4.471 4.536 1.00 88.50 129 ASP A O 1
ATOM 992 N N . THR A 1 130 ? 4.150 6.175 5.804 1.00 89.06 130 THR A N 1
ATOM 993 C CA . THR A 1 130 ? 4.440 7.070 4.673 1.00 89.06 130 THR A CA 1
ATOM 994 C C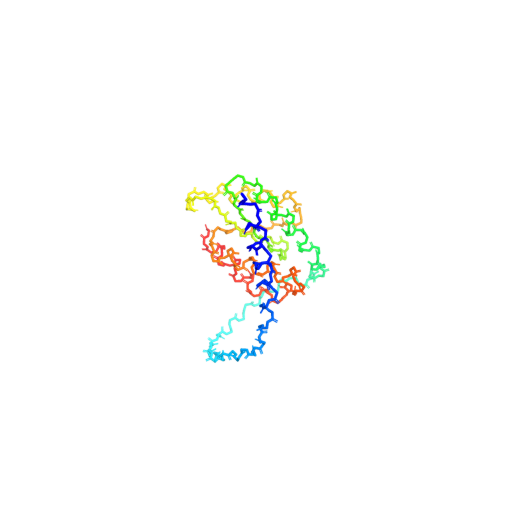 . THR A 1 130 ? 5.491 6.469 3.736 1.00 89.06 130 THR A C 1
ATOM 996 O O . THR A 1 130 ? 5.359 6.581 2.523 1.00 89.06 130 THR A O 1
ATOM 999 N N . THR A 1 131 ? 6.504 5.782 4.275 1.00 91.38 131 THR A N 1
ATOM 1000 C CA . THR A 1 131 ? 7.572 5.189 3.454 1.00 91.38 131 THR A CA 1
ATOM 1001 C C . THR A 1 131 ? 7.032 4.033 2.621 1.00 91.38 131 THR A C 1
ATOM 1003 O O . THR A 1 131 ? 7.343 3.919 1.437 1.00 91.38 131 THR A O 1
ATOM 1006 N N . MET A 1 132 ? 6.212 3.165 3.216 1.00 92.50 132 MET A N 1
ATOM 1007 C CA . MET A 1 132 ? 5.577 2.077 2.478 1.00 92.50 132 MET A CA 1
ATOM 1008 C C . MET A 1 132 ? 4.562 2.609 1.468 1.00 92.50 132 MET A C 1
ATOM 1010 O O . MET A 1 132 ? 4.545 2.114 0.346 1.00 92.50 132 MET A O 1
ATOM 1014 N N . PHE A 1 133 ? 3.781 3.638 1.814 1.00 93.56 133 PHE A N 1
ATOM 1015 C CA . PHE A 1 133 ? 2.888 4.315 0.870 1.00 93.56 133 PHE A CA 1
ATOM 1016 C C . PHE A 1 133 ? 3.645 4.786 -0.378 1.00 93.56 133 PHE A C 1
ATOM 1018 O O . PHE A 1 133 ? 3.271 4.409 -1.487 1.00 93.56 133 PHE A O 1
ATOM 1025 N N . ASP A 1 134 ? 4.747 5.524 -0.204 1.00 95.31 134 ASP A N 1
ATOM 1026 C CA . ASP A 1 134 ? 5.544 6.044 -1.320 1.00 95.31 134 ASP A CA 1
ATOM 1027 C C . ASP A 1 134 ? 6.087 4.913 -2.206 1.00 95.31 134 ASP A C 1
ATOM 1029 O O . ASP A 1 134 ? 6.152 5.038 -3.430 1.00 95.31 134 ASP A O 1
ATOM 1033 N N . ARG A 1 135 ? 6.474 3.778 -1.614 1.00 96.56 135 ARG A N 1
ATOM 1034 C CA . ARG A 1 135 ? 6.945 2.606 -2.367 1.00 96.56 135 ARG A CA 1
ATOM 1035 C C . ARG A 1 135 ? 5.825 1.949 -3.171 1.00 96.56 135 ARG A C 1
ATOM 1037 O O . ARG A 1 135 ? 6.022 1.686 -4.355 1.00 96.56 135 ARG A O 1
ATOM 1044 N N . ILE A 1 136 ? 4.652 1.739 -2.564 1.00 97.06 136 ILE A N 1
ATOM 1045 C CA . ILE A 1 136 ? 3.471 1.192 -3.256 1.00 97.06 136 ILE A CA 1
ATOM 1046 C C . ILE A 1 136 ? 3.116 2.096 -4.436 1.00 97.06 136 ILE A C 1
ATOM 1048 O O . ILE A 1 136 ? 2.932 1.611 -5.551 1.00 97.06 136 ILE A O 1
ATOM 1052 N N . ASP A 1 137 ? 3.093 3.407 -4.204 1.00 97.25 137 ASP A N 1
ATOM 1053 C CA . ASP A 1 137 ? 2.773 4.396 -5.223 1.00 97.25 137 ASP A CA 1
ATOM 1054 C C . ASP A 1 137 ? 3.770 4.394 -6.384 1.00 97.25 137 ASP A C 1
ATOM 1056 O O . ASP A 1 137 ? 3.379 4.329 -7.551 1.00 97.25 137 ASP A O 1
ATOM 1060 N N . ASN A 1 138 ? 5.070 4.351 -6.093 1.00 97.62 138 ASN A N 1
ATOM 1061 C CA . ASN A 1 138 ? 6.087 4.239 -7.134 1.00 97.62 138 ASN A CA 1
ATOM 1062 C C . ASN A 1 138 ? 5.920 2.967 -7.980 1.00 97.62 138 ASN A C 1
ATOM 1064 O O . ASN A 1 138 ? 6.047 3.029 -9.207 1.00 97.62 138 ASN A O 1
ATOM 1068 N N . ILE A 1 139 ? 5.627 1.823 -7.359 1.00 96.44 139 ILE A N 1
ATOM 1069 C CA . ILE A 1 139 ? 5.381 0.564 -8.075 1.00 96.44 139 ILE A CA 1
ATOM 1070 C C . ILE A 1 139 ? 4.136 0.699 -8.962 1.00 96.44 139 ILE A C 1
ATOM 1072 O O . ILE A 1 139 ? 4.224 0.470 -10.172 1.00 96.44 139 ILE A O 1
ATOM 1076 N N . ALA A 1 140 ? 3.009 1.148 -8.401 1.00 95.75 140 ALA A N 1
ATOM 1077 C CA . ALA A 1 140 ? 1.750 1.333 -9.123 1.00 95.75 140 ALA A CA 1
ATOM 1078 C C . ALA A 1 140 ? 1.919 2.259 -10.338 1.00 95.75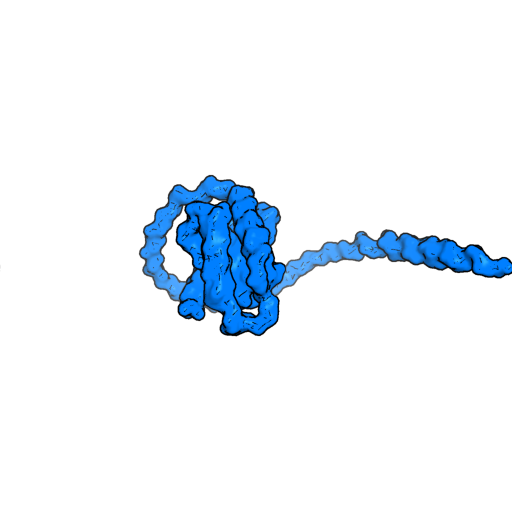 140 ALA A C 1
ATOM 1080 O O . ALA A 1 140 ? 1.536 1.915 -11.459 1.00 95.75 140 ALA A O 1
ATOM 1081 N N . GLN A 1 141 ? 2.582 3.405 -10.159 1.00 96.06 141 GLN A N 1
ATOM 1082 C CA . GLN A 1 141 ? 2.846 4.334 -11.252 1.00 96.06 141 GLN A CA 1
ATOM 1083 C C . GLN A 1 141 ? 3.733 3.727 -12.349 1.00 96.06 141 GLN A C 1
ATOM 1085 O O . GLN A 1 141 ? 3.534 4.009 -13.532 1.00 96.06 141 GLN A O 1
ATOM 1090 N N . ASN A 1 142 ? 4.737 2.924 -11.994 1.00 95.56 142 ASN A N 1
ATOM 1091 C CA . ASN A 1 142 ? 5.604 2.284 -12.981 1.00 95.56 142 ASN A CA 1
ATOM 1092 C C . ASN A 1 142 ? 4.868 1.204 -13.780 1.00 95.56 142 ASN A C 1
ATOM 1094 O O . ASN A 1 142 ? 5.044 1.135 -14.999 1.00 95.56 142 ASN A O 1
ATOM 1098 N N . ILE A 1 143 ? 4.009 0.417 -13.132 1.00 92.50 143 ILE A N 1
ATOM 1099 C CA . ILE A 1 143 ? 3.156 -0.564 -13.813 1.00 92.50 143 ILE A CA 1
ATOM 1100 C C . ILE A 1 143 ? 2.210 0.149 -14.781 1.00 92.50 143 ILE A C 1
ATOM 1102 O O . ILE A 1 143 ? 2.142 -0.211 -15.955 1.00 92.50 143 ILE A O 1
ATOM 1106 N N . ASN A 1 144 ? 1.589 1.250 -14.346 1.00 90.88 144 ASN A N 1
ATOM 1107 C CA . ASN A 1 144 ? 0.737 2.083 -15.201 1.00 90.88 144 ASN A CA 1
ATOM 1108 C C . ASN A 1 144 ? 1.494 2.698 -16.395 1.00 90.88 144 ASN A C 1
ATOM 1110 O O . ASN A 1 144 ? 0.896 3.005 -17.424 1.00 90.88 144 ASN A O 1
ATOM 1114 N N . ARG A 1 145 ? 2.822 2.850 -16.299 1.00 93.50 145 ARG A N 1
ATOM 1115 C CA . ARG A 1 145 ? 3.705 3.271 -17.406 1.00 93.50 145 ARG A CA 1
ATOM 1116 C C . ARG A 1 145 ? 4.156 2.115 -18.307 1.00 93.50 145 ARG A C 1
ATOM 1118 O O . ARG A 1 145 ? 4.981 2.327 -19.196 1.00 93.50 145 ARG A O 1
ATOM 1125 N N . GLY A 1 146 ? 3.633 0.909 -18.100 1.00 90.62 146 GLY A N 1
ATOM 1126 C CA . GLY A 1 146 ? 3.914 -0.274 -18.910 1.00 90.62 146 GLY A CA 1
ATOM 1127 C C . GLY A 1 146 ? 5.071 -1.135 -18.403 1.00 90.62 146 GLY A C 1
ATOM 1128 O O . GLY A 1 146 ? 5.524 -2.018 -19.132 1.00 90.62 146 GLY A O 1
ATOM 1129 N N . ARG A 1 147 ? 5.575 -0.902 -17.181 1.00 91.19 147 ARG A N 1
ATOM 1130 C CA . ARG A 1 147 ? 6.502 -1.848 -16.539 1.00 91.19 147 ARG A CA 1
ATOM 1131 C C . ARG A 1 147 ? 5.751 -3.107 -16.121 1.00 91.19 147 ARG A C 1
ATOM 1133 O O . ARG A 1 147 ? 4.575 -3.051 -15.775 1.00 91.19 147 ARG A O 1
ATOM 1140 N N . ASN A 1 148 ? 6.430 -4.247 -16.167 1.00 90.06 148 ASN A N 1
ATOM 1141 C CA . ASN A 1 148 ? 5.811 -5.507 -15.785 1.00 90.06 148 ASN A CA 1
ATOM 1142 C C . ASN A 1 148 ? 5.797 -5.641 -14.258 1.00 90.06 148 ASN A C 1
ATOM 1144 O O . ASN A 1 148 ? 6.809 -5.375 -13.614 1.00 90.06 148 ASN A O 1
ATOM 1148 N N . ILE A 1 149 ? 4.681 -6.100 -13.686 1.00 87.31 149 ILE A N 1
ATOM 1149 C CA . ILE A 1 149 ? 4.564 -6.386 -12.246 1.00 87.31 149 ILE A CA 1
ATOM 1150 C C . ILE A 1 149 ? 5.644 -7.370 -11.778 1.00 87.31 149 ILE A C 1
ATOM 1152 O O . ILE A 1 149 ? 6.123 -7.290 -10.650 1.00 87.31 149 ILE A O 1
ATOM 1156 N N . THR A 1 150 ? 6.089 -8.260 -12.673 1.00 89.44 150 THR A N 1
ATOM 1157 C CA . THR A 1 150 ? 7.140 -9.237 -12.382 1.00 89.44 150 THR A CA 1
ATOM 1158 C C . THR A 1 150 ? 8.478 -8.605 -12.001 1.00 89.44 150 THR A C 1
ATOM 1160 O O . THR A 1 150 ? 9.235 -9.232 -11.268 1.00 89.44 150 THR A O 1
ATOM 1163 N N . ASP A 1 151 ? 8.757 -7.380 -12.461 1.00 91.38 151 ASP A N 1
ATOM 1164 C CA . ASP A 1 151 ? 9.988 -6.646 -12.135 1.00 91.38 151 ASP A CA 1
ATOM 1165 C C . ASP A 1 151 ? 10.031 -6.216 -10.656 1.00 91.38 151 ASP A C 1
ATOM 1167 O O . ASP A 1 151 ? 11.097 -5.874 -10.152 1.00 91.38 151 ASP A O 1
ATOM 1171 N N . TYR A 1 152 ? 8.881 -6.215 -9.974 1.00 93.62 152 TYR A N 1
ATOM 1172 C CA . TYR A 1 152 ? 8.714 -5.724 -8.605 1.00 93.62 152 TYR A CA 1
ATOM 1173 C C . TYR A 1 152 ? 8.376 -6.831 -7.602 1.00 93.62 152 TYR A C 1
ATOM 1175 O O . TYR A 1 152 ? 8.058 -6.520 -6.461 1.00 93.62 152 TYR A O 1
ATOM 1183 N N . ARG A 1 153 ? 8.422 -8.113 -7.993 1.00 91.44 153 ARG A N 1
ATOM 1184 C CA . ARG A 1 153 ? 7.988 -9.234 -7.130 1.00 91.44 153 ARG A CA 1
ATOM 1185 C C . ARG A 1 153 ? 8.706 -9.243 -5.793 1.00 91.44 153 ARG A C 1
ATOM 1187 O O . ARG A 1 153 ? 8.043 -9.147 -4.769 1.00 91.44 153 ARG A O 1
ATOM 1194 N N . ASP A 1 154 ? 10.035 -9.243 -5.824 1.00 93.19 154 ASP A N 1
ATOM 1195 C CA . ASP A 1 154 ? 10.851 -9.254 -4.610 1.00 93.19 154 ASP A CA 1
ATOM 1196 C C . ASP A 1 154 ? 10.564 -8.021 -3.746 1.00 93.19 154 ASP A C 1
ATOM 1198 O O . ASP A 1 154 ? 10.520 -8.100 -2.521 1.00 93.19 154 ASP A O 1
ATOM 1202 N N . GLU A 1 155 ? 10.336 -6.861 -4.368 1.00 94.12 155 GLU A N 1
ATOM 1203 C CA . GLU A 1 155 ? 10.007 -5.645 -3.630 1.00 94.12 155 GLU A CA 1
ATOM 1204 C C . GLU A 1 155 ? 8.647 -5.758 -2.931 1.00 94.12 155 GLU A C 1
ATOM 1206 O O . GLU A 1 155 ? 8.537 -5.437 -1.747 1.00 94.12 155 GLU A O 1
ATOM 1211 N N . ILE A 1 156 ? 7.632 -6.244 -3.644 1.00 94.31 156 ILE A N 1
ATOM 1212 C CA . ILE A 1 156 ? 6.276 -6.422 -3.124 1.00 94.31 156 ILE A CA 1
ATOM 1213 C C . ILE A 1 156 ? 6.257 -7.477 -2.016 1.00 94.31 156 ILE A C 1
ATOM 1215 O O . ILE A 1 156 ? 5.649 -7.237 -0.974 1.00 94.31 156 ILE A O 1
ATOM 1219 N N . ASP A 1 157 ? 6.947 -8.602 -2.198 1.00 93.06 157 ASP A N 1
ATOM 1220 C CA . ASP A 1 157 ? 7.018 -9.680 -1.208 1.00 93.06 157 ASP A CA 1
ATOM 1221 C C . ASP A 1 157 ? 7.673 -9.184 0.092 1.00 93.06 157 ASP A C 1
ATOM 1223 O O . ASP A 1 157 ? 7.113 -9.361 1.176 1.00 93.06 157 ASP A O 1
ATOM 1227 N N . ASN A 1 158 ? 8.779 -8.436 -0.015 1.00 93.88 158 ASN A N 1
ATOM 1228 C CA . ASN A 1 158 ? 9.423 -7.794 1.136 1.00 93.88 158 ASN A CA 1
ATOM 1229 C C . ASN A 1 158 ? 8.493 -6.797 1.850 1.00 93.88 158 ASN A C 1
ATOM 1231 O O . ASN A 1 158 ? 8.529 -6.664 3.073 1.00 93.88 158 ASN A O 1
ATOM 1235 N N . MET A 1 159 ? 7.671 -6.056 1.103 1.00 94.62 159 MET A N 1
ATOM 1236 C CA . MET A 1 159 ? 6.717 -5.107 1.687 1.00 94.62 159 MET A CA 1
ATOM 1237 C C . MET A 1 159 ? 5.569 -5.815 2.403 1.00 94.62 159 MET A C 1
ATOM 1239 O O . MET A 1 159 ? 5.186 -5.384 3.489 1.00 94.62 159 MET A O 1
ATOM 1243 N N . LEU A 1 160 ? 5.042 -6.895 1.823 1.00 92.62 160 LEU A N 1
ATOM 1244 C CA . LEU A 1 160 ? 4.019 -7.725 2.456 1.00 92.62 160 LEU A CA 1
ATOM 1245 C C . LEU A 1 160 ? 4.529 -8.281 3.790 1.00 92.62 160 LEU A C 1
ATOM 1247 O O . LEU A 1 160 ? 3.872 -8.089 4.811 1.00 92.62 160 LEU A O 1
ATOM 1251 N N . GLU A 1 161 ? 5.727 -8.869 3.801 1.00 91.69 161 GLU A N 1
ATOM 1252 C CA . GLU A 1 161 ? 6.341 -9.413 5.017 1.00 91.69 161 GLU A CA 1
ATOM 1253 C C . GLU A 1 161 ? 6.592 -8.332 6.077 1.00 91.69 161 GLU A C 1
ATOM 1255 O O . GLU A 1 161 ? 6.295 -8.531 7.260 1.00 91.69 161 GLU A O 1
ATOM 1260 N N . ASN A 1 162 ? 7.098 -7.165 5.662 1.00 91.19 162 ASN A N 1
ATOM 1261 C CA . ASN A 1 162 ? 7.362 -6.049 6.567 1.00 91.19 162 ASN A CA 1
ATOM 1262 C C . ASN A 1 162 ? 6.083 -5.544 7.248 1.00 91.19 162 ASN A C 1
ATOM 1264 O O . ASN A 1 162 ? 6.071 -5.340 8.461 1.00 91.19 162 ASN A O 1
ATOM 1268 N N . ILE A 1 163 ? 5.007 -5.369 6.475 1.00 86.88 163 ILE A N 1
ATOM 1269 C CA . ILE A 1 163 ? 3.730 -4.876 6.995 1.00 86.88 163 ILE A CA 1
ATOM 1270 C C . ILE A 1 163 ? 3.068 -5.929 7.882 1.00 86.88 163 ILE A C 1
ATOM 1272 O O . ILE A 1 163 ? 2.573 -5.583 8.950 1.00 86.88 163 ILE A O 1
ATOM 1276 N N . ASP A 1 164 ? 3.065 -7.200 7.479 1.00 82.62 164 ASP A N 1
ATOM 1277 C CA . ASP A 1 164 ? 2.481 -8.277 8.283 1.00 82.62 164 ASP A CA 1
ATOM 1278 C C . ASP A 1 164 ? 3.189 -8.441 9.630 1.00 82.62 164 ASP A C 1
ATOM 1280 O O . ASP A 1 164 ? 2.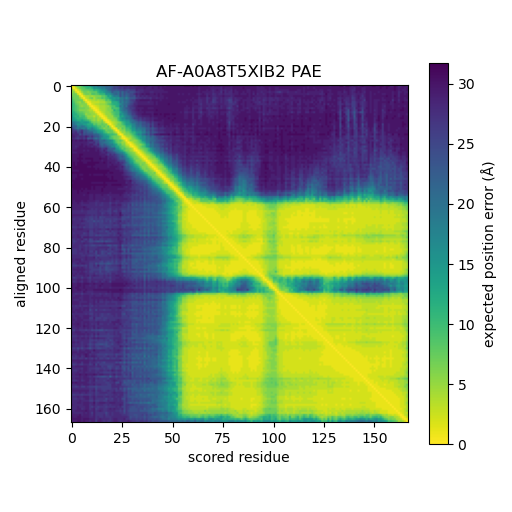535 -8.664 10.643 1.00 82.62 164 ASP A O 1
ATOM 1284 N N . SER A 1 165 ? 4.517 -8.304 9.650 1.00 79.62 165 SER A N 1
ATOM 1285 C CA . SER A 1 165 ? 5.318 -8.427 10.874 1.00 79.62 165 SER A CA 1
ATOM 1286 C C . SER A 1 165 ? 5.114 -7.265 11.855 1.00 79.62 165 SER A C 1
ATOM 1288 O O . SER A 1 165 ? 5.557 -7.347 13.001 1.00 79.62 165 SER A O 1
ATOM 1290 N N . ALA A 1 166 ? 4.484 -6.174 11.410 1.00 69.25 166 ALA A N 1
ATOM 1291 C CA . ALA A 1 166 ? 4.227 -4.975 12.203 1.00 69.25 166 ALA A CA 1
ATOM 1292 C C . ALA A 1 166 ? 2.812 -4.921 12.818 1.00 69.25 166 ALA A C 1
ATOM 1294 O O . ALA A 1 166 ? 2.526 -3.988 13.573 1.00 69.25 166 ALA A O 1
ATOM 1295 N N . LEU A 1 167 ? 1.936 -5.881 12.493 1.00 57.84 167 LEU A N 1
ATOM 1296 C CA . LEU A 1 167 ? 0.545 -5.980 12.969 1.00 57.84 167 LEU A CA 1
ATOM 1297 C C . LEU A 1 167 ? 0.383 -7.032 14.069 1.00 57.84 167 LEU A C 1
ATOM 1299 O O . LEU A 1 167 ? -0.502 -6.814 14.928 1.00 57.84 167 LEU A O 1
#

pLDDT: mean 77.33, std 20.25, range [38.09, 98.25]